Protein AF-W9DBA3-F1 (afdb_monomer_lite)

Organism: NCBI:txid1423140

Radius of gyration: 12.94 Å; chains: 1; bounding box: 31×17×30 Å

Sequence (56 aa):
MVVVDAEMVLIGSANITGTALLRNIECGVLLRDQSVAGEIITTINTLVSRGELMTY

Secondary structure (DSSP, 8-state):
-EEETTTEEEEES--SSHHHHHTS---EEEEE-HHHHHHHHHHHHHHHHTTSS---

Structure (mmCIF, N/CA/C/O backbone):
data_AF-W9DBA3-F1
#
_entry.id   AF-W9DBA3-F1
#
loop_
_atom_site.group_PDB
_atom_site.id
_atom_site.type_symbol
_atom_site.label_atom_id
_atom_site.label_alt_id
_atom_site.label_comp_id
_atom_site.label_asym_id
_atom_site.label_entity_id
_atom_site.label_seq_id
_atom_site.pdbx_PDB_ins_code
_atom_site.Cartn_x
_atom_site.Cartn_y
_atom_site.Cartn_z
_atom_site.occupancy
_atom_site.B_iso_or_equiv
_atom_site.auth_seq_id
_atom_site.auth_comp_id
_atom_site.auth_asym_id
_atom_site.auth_atom_id
_atom_site.pdbx_PDB_model_num
ATOM 1 N N . MET A 1 1 ? 0.039 0.513 -3.378 1.00 90.25 1 MET A N 1
ATOM 2 C CA . MET A 1 1 ? 0.003 0.637 -1.905 1.00 90.25 1 MET A CA 1
ATOM 3 C C . MET A 1 1 ? -0.212 -0.738 -1.305 1.00 90.25 1 MET A C 1
ATOM 5 O O . MET A 1 1 ? -1.034 -1.476 -1.832 1.00 90.25 1 MET A O 1
ATOM 9 N N . VAL A 1 2 ? 0.514 -1.073 -0.241 1.00 95.69 2 VAL A N 1
ATOM 10 C CA . VAL A 1 2 ? 0.369 -2.335 0.501 1.00 95.69 2 VAL A CA 1
ATOM 11 C C . VAL A 1 2 ? 0.399 -2.021 1.993 1.00 95.69 2 VAL A C 1
ATOM 13 O O . VAL A 1 2 ? 1.294 -1.299 2.428 1.00 95.69 2 VAL A O 1
ATOM 16 N N . VAL A 1 3 ? -0.556 -2.557 2.756 1.00 96.69 3 VAL A N 1
ATOM 17 C CA . VAL A 1 3 ? -0.558 -2.532 4.227 1.00 96.69 3 VAL A CA 1
ATOM 18 C C . VAL A 1 3 ? -0.214 -3.935 4.717 1.00 96.69 3 VAL A C 1
ATOM 20 O O . VAL A 1 3 ? -0.785 -4.904 4.220 1.00 96.69 3 VAL A O 1
ATOM 23 N N . VAL A 1 4 ? 0.717 -4.050 5.661 1.00 97.19 4 VAL A N 1
ATOM 24 C CA . VAL A 1 4 ? 1.166 -5.327 6.232 1.00 97.19 4 VAL A CA 1
ATOM 25 C C . VAL A 1 4 ? 0.935 -5.296 7.737 1.00 97.19 4 VAL A C 1
ATOM 27 O O . VAL A 1 4 ? 1.349 -4.347 8.405 1.00 97.19 4 VAL A O 1
ATOM 30 N N . ASP A 1 5 ? 0.220 -6.307 8.236 1.00 96.94 5 ASP A N 1
ATOM 31 C CA . ASP A 1 5 ? -0.072 -6.553 9.656 1.00 96.94 5 ASP A CA 1
ATOM 32 C C . ASP A 1 5 ? -0.676 -5.367 10.428 1.00 96.94 5 ASP A C 1
ATOM 34 O O . ASP A 1 5 ? -0.610 -5.314 11.648 1.00 96.94 5 ASP A O 1
ATOM 38 N N . ALA A 1 6 ? -1.287 -4.408 9.723 1.00 96.19 6 ALA A N 1
ATOM 39 C CA . ALA A 1 6 ? -1.775 -3.147 10.291 1.00 96.19 6 ALA A CA 1
ATOM 40 C C . ALA A 1 6 ? -0.700 -2.312 11.024 1.00 96.19 6 ALA A C 1
ATOM 42 O O . ALA A 1 6 ? -1.033 -1.451 11.834 1.00 96.19 6 ALA A O 1
ATOM 43 N N . GLU A 1 7 ? 0.579 -2.520 10.702 1.00 97.19 7 GLU A N 1
ATOM 44 C CA . GLU A 1 7 ? 1.717 -1.840 11.343 1.00 97.19 7 GLU A CA 1
ATOM 45 C C . GLU A 1 7 ? 2.649 -1.158 10.338 1.00 97.19 7 GLU A C 1
ATOM 47 O O . GLU A 1 7 ? 3.366 -0.211 10.671 1.00 97.19 7 GLU A O 1
ATOM 52 N N . MET A 1 8 ? 2.654 -1.633 9.092 1.00 97.62 8 MET A N 1
ATOM 53 C CA . MET A 1 8 ? 3.530 -1.121 8.048 1.00 97.62 8 MET A CA 1
ATOM 54 C C . MET A 1 8 ? 2.753 -0.795 6.790 1.00 97.62 8 MET A C 1
ATOM 56 O O . MET A 1 8 ? 1.833 -1.516 6.400 1.00 97.62 8 MET A O 1
ATOM 60 N N . VAL A 1 9 ? 3.185 0.261 6.108 1.00 97.75 9 VAL A N 1
ATOM 61 C CA . VAL A 1 9 ? 2.622 0.638 4.818 1.00 97.75 9 VAL A CA 1
ATOM 62 C C . VAL A 1 9 ? 3.729 0.964 3.832 1.00 97.75 9 VAL A C 1
ATOM 64 O O . VAL A 1 9 ? 4.606 1.781 4.104 1.00 97.75 9 VAL A O 1
ATOM 67 N N . LEU A 1 10 ? 3.652 0.346 2.656 1.00 97.31 10 LEU A N 1
ATOM 68 C CA . LEU A 1 10 ? 4.393 0.762 1.476 1.00 97.31 10 LEU A CA 1
ATOM 69 C C . LEU A 1 10 ? 3.468 1.583 0.572 1.00 97.31 10 LEU A C 1
ATOM 71 O O . LEU A 1 10 ? 2.531 1.048 -0.036 1.00 97.31 10 LEU A O 1
ATOM 75 N N . ILE A 1 11 ? 3.749 2.879 0.463 1.00 95.94 11 ILE A N 1
ATOM 76 C CA . ILE A 1 11 ? 3.093 3.804 -0.471 1.00 95.94 11 ILE A CA 1
ATOM 77 C C . ILE A 1 11 ? 4.099 4.295 -1.505 1.00 95.94 11 ILE A C 1
ATOM 79 O O . ILE A 1 11 ? 5.300 4.305 -1.255 1.00 95.94 11 ILE A O 1
ATOM 83 N N . GLY A 1 12 ? 3.628 4.705 -2.675 1.00 94.69 12 GLY A N 1
ATOM 84 C CA . GLY A 1 12 ? 4.512 5.198 -3.720 1.00 94.69 12 GLY A CA 1
ATOM 85 C C . GLY A 1 12 ? 3.812 5.356 -5.055 1.00 94.69 12 GLY A C 1
ATOM 86 O O . GLY A 1 12 ? 2.627 5.045 -5.183 1.00 94.69 12 GLY A O 1
ATOM 87 N N . SER A 1 13 ? 4.574 5.817 -6.042 1.00 96.25 13 SER A N 1
ATOM 88 C CA . SER A 1 13 ? 4.119 5.966 -7.427 1.00 96.25 13 SER A CA 1
ATOM 89 C C . SER A 1 13 ? 4.029 4.629 -8.173 1.00 96.25 13 SER A C 1
ATOM 91 O O . SER A 1 13 ? 3.273 4.513 -9.136 1.00 96.25 13 SER A O 1
ATOM 93 N N . ALA A 1 14 ? 4.751 3.606 -7.698 1.00 94.69 14 ALA A N 1
ATOM 94 C CA . ALA A 1 14 ? 4.833 2.313 -8.361 1.00 94.69 14 ALA A CA 1
ATOM 95 C C . ALA A 1 14 ? 3.494 1.561 -8.346 1.00 94.69 14 ALA A C 1
ATOM 97 O O . ALA A 1 14 ? 2.997 1.127 -7.300 1.00 94.69 14 ALA A O 1
ATOM 98 N N . ASN A 1 15 ? 2.964 1.309 -9.541 1.00 95.00 15 ASN A N 1
ATOM 99 C CA . ASN A 1 15 ? 1.940 0.291 -9.750 1.00 95.00 15 ASN A CA 1
ATOM 100 C C . ASN A 1 15 ? 2.542 -1.118 -9.589 1.00 95.00 15 ASN A C 1
ATOM 102 O O . ASN A 1 15 ? 3.709 -1.338 -9.911 1.00 95.00 15 ASN A O 1
ATOM 106 N N . ILE A 1 16 ? 1.748 -2.110 -9.167 1.00 92.69 16 ILE A N 1
ATOM 107 C CA . ILE A 1 16 ? 2.201 -3.511 -9.045 1.00 92.69 16 ILE A CA 1
ATOM 108 C C . ILE A 1 16 ? 2.232 -4.159 -10.439 1.00 92.69 16 ILE A C 1
ATOM 110 O O . ILE A 1 16 ? 1.338 -4.905 -10.828 1.00 92.69 16 ILE A O 1
ATOM 114 N N . THR A 1 17 ? 3.246 -3.819 -11.234 1.00 95.38 17 THR A N 1
ATOM 115 C CA . THR A 1 17 ? 3.439 -4.322 -12.602 1.00 95.38 17 THR A CA 1
ATOM 116 C C . THR A 1 17 ? 4.922 -4.529 -12.896 1.00 95.38 17 THR A C 1
ATOM 118 O O . THR A 1 17 ? 5.774 -3.830 -12.347 1.00 95.38 17 THR A O 1
ATOM 121 N N . GLY A 1 18 ? 5.241 -5.448 -13.814 1.00 94.19 18 GLY A N 1
ATOM 122 C CA . GLY A 1 18 ? 6.627 -5.672 -14.240 1.00 94.19 18 GLY A CA 1
ATOM 123 C C . GLY A 1 18 ? 7.283 -4.422 -14.840 1.00 94.19 18 GLY A C 1
ATOM 124 O O . GLY A 1 18 ? 8.465 -4.182 -14.617 1.00 94.19 18 GLY A O 1
ATOM 125 N N . THR A 1 19 ? 6.516 -3.586 -15.547 1.00 94.62 19 THR A N 1
ATOM 126 C CA . THR A 1 19 ? 7.016 -2.328 -16.126 1.00 94.62 19 THR A CA 1
ATOM 127 C C . THR A 1 19 ? 7.425 -1.329 -15.048 1.00 94.62 19 THR A C 1
ATOM 129 O O . THR A 1 19 ? 8.542 -0.821 -15.098 1.00 94.62 19 THR A O 1
ATOM 132 N N . ALA A 1 20 ? 6.564 -1.079 -14.056 1.00 92.81 20 ALA A N 1
ATOM 133 C CA . ALA A 1 20 ? 6.880 -0.151 -12.970 1.00 92.81 20 ALA A CA 1
ATOM 134 C C . ALA A 1 20 ? 8.103 -0.614 -12.160 1.00 92.81 20 ALA A C 1
ATOM 136 O O . ALA A 1 20 ? 8.950 0.196 -11.811 1.00 92.81 20 ALA A O 1
ATOM 137 N N . LEU A 1 21 ? 8.236 -1.926 -11.931 1.00 91.06 21 LEU A N 1
ATOM 138 C CA . LEU A 1 21 ? 9.342 -2.490 -11.155 1.00 91.06 21 LEU A CA 1
ATOM 139 C C . LEU A 1 21 ? 10.697 -2.443 -11.880 1.00 91.06 21 LEU A C 1
ATOM 141 O O . LEU A 1 21 ? 11.732 -2.332 -11.231 1.00 91.06 21 LEU A O 1
ATOM 145 N N . LEU A 1 22 ? 10.708 -2.589 -13.207 1.00 95.25 22 LEU A N 1
AT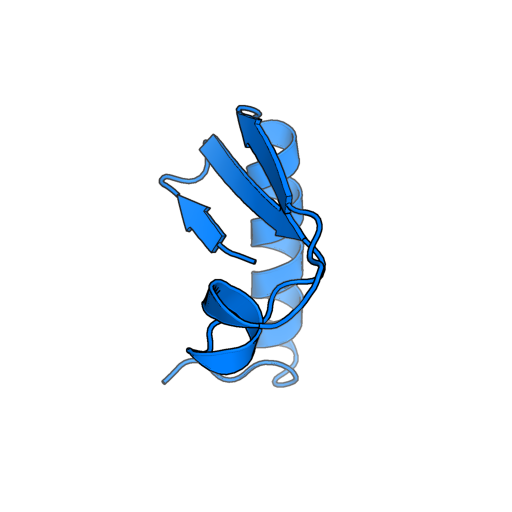OM 146 C CA . LEU A 1 22 ? 11.945 -2.831 -13.961 1.00 95.25 22 LEU A CA 1
ATOM 147 C C . LEU A 1 22 ? 12.345 -1.692 -14.897 1.00 95.25 22 LEU A C 1
ATOM 149 O O . LEU A 1 22 ? 13.466 -1.699 -15.404 1.00 95.25 22 LEU A O 1
ATOM 153 N N . ARG A 1 23 ? 11.431 -0.768 -15.208 1.00 93.44 23 ARG A N 1
ATOM 154 C CA . ARG A 1 23 ? 11.639 0.224 -16.275 1.00 93.44 23 ARG A CA 1
ATOM 155 C C . ARG A 1 23 ? 11.360 1.657 -15.859 1.00 93.44 23 ARG A C 1
ATOM 157 O O . ARG A 1 23 ? 11.985 2.558 -16.412 1.00 93.44 23 ARG A O 1
ATOM 164 N N . ASN A 1 24 ? 10.436 1.877 -14.933 1.00 96.56 24 ASN A N 1
ATOM 165 C CA . ASN A 1 24 ? 10.079 3.227 -14.527 1.00 96.56 24 ASN A CA 1
ATOM 166 C C . ASN A 1 24 ? 10.991 3.737 -13.411 1.00 96.56 24 ASN A C 1
ATOM 168 O O . ASN A 1 24 ? 11.478 2.975 -12.577 1.00 96.56 24 ASN A O 1
ATOM 172 N N . ILE A 1 25 ? 11.164 5.057 -13.375 1.00 95.62 25 ILE A N 1
ATOM 173 C CA . ILE A 1 25 ? 11.659 5.738 -12.183 1.00 95.62 25 ILE A CA 1
ATOM 174 C C . ILE A 1 25 ? 10.462 5.911 -11.256 1.00 95.62 25 ILE A C 1
ATOM 176 O O . ILE A 1 25 ? 9.546 6.672 -11.557 1.00 95.62 25 ILE A O 1
ATOM 180 N N . GLU A 1 26 ? 10.482 5.193 -10.143 1.00 96.69 26 GLU A N 1
ATO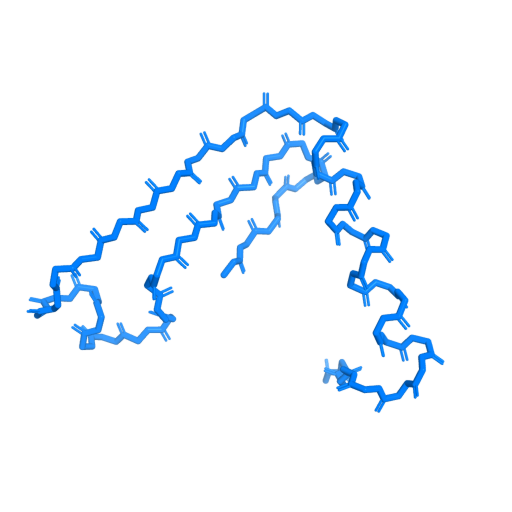M 181 C CA . GLU A 1 26 ? 9.423 5.203 -9.142 1.00 96.69 2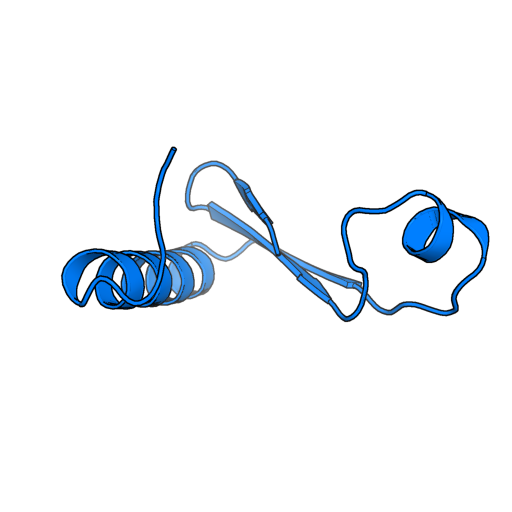6 GLU A CA 1
ATOM 182 C C . GLU A 1 26 ? 9.984 5.648 -7.789 1.00 96.69 26 GLU A C 1
ATOM 184 O O . GLU A 1 26 ? 11.169 5.473 -7.499 1.00 96.69 26 GLU A O 1
ATOM 189 N N . CYS A 1 27 ? 9.122 6.190 -6.933 1.00 95.62 27 CYS A N 1
ATOM 190 C CA . CYS A 1 27 ? 9.454 6.486 -5.545 1.00 95.62 27 CYS A CA 1
ATOM 191 C C . CYS A 1 27 ? 8.497 5.739 -4.621 1.00 95.62 27 CYS A C 1
ATOM 193 O O . CYS A 1 27 ? 7.277 5.814 -4.783 1.00 95.62 27 CYS A O 1
ATOM 195 N N . GLY A 1 28 ? 9.064 5.019 -3.655 1.00 94.75 28 GLY A N 1
ATOM 196 C CA . GLY A 1 28 ? 8.330 4.330 -2.603 1.00 94.75 28 GLY A CA 1
ATOM 197 C C . GLY A 1 28 ? 8.798 4.786 -1.228 1.00 94.75 28 GLY A C 1
ATOM 198 O O . GLY A 1 28 ? 9.990 4.994 -1.008 1.00 94.75 28 GLY A O 1
ATOM 199 N N . VAL A 1 29 ? 7.858 4.908 -0.297 1.00 97.06 29 VAL A N 1
ATOM 200 C CA . VAL A 1 29 ? 8.113 5.188 1.114 1.00 97.06 29 VAL A CA 1
ATOM 201 C C . VAL A 1 29 ? 7.557 4.031 1.931 1.00 97.06 29 VAL A C 1
ATOM 203 O O . VAL A 1 29 ? 6.372 3.702 1.837 1.00 97.06 29 VAL A O 1
ATOM 206 N N . LEU A 1 30 ? 8.431 3.416 2.727 1.00 97.88 30 LEU A N 1
ATOM 207 C CA . LEU A 1 30 ? 8.050 2.432 3.731 1.00 97.88 30 LEU A CA 1
ATOM 208 C C . LEU A 1 30 ? 7.888 3.141 5.073 1.00 97.88 30 LEU A C 1
ATOM 210 O O . LEU A 1 30 ? 8.861 3.645 5.634 1.00 97.88 30 LEU A O 1
ATOM 214 N N . LEU A 1 31 ? 6.667 3.139 5.588 1.00 97.94 31 LEU A N 1
ATOM 215 C CA . LEU A 1 31 ? 6.336 3.645 6.911 1.00 97.94 31 LEU A CA 1
ATOM 216 C C . LEU A 1 31 ? 6.127 2.458 7.850 1.00 97.94 31 LEU A C 1
ATOM 218 O O . LEU A 1 31 ? 5.418 1.512 7.507 1.00 97.94 31 LEU A O 1
ATOM 222 N N . ARG A 1 32 ? 6.763 2.507 9.023 1.00 98.12 32 ARG A N 1
ATOM 223 C CA . ARG A 1 32 ? 6.549 1.566 10.131 1.00 98.12 32 ARG A CA 1
ATOM 224 C C . ARG A 1 32 ? 5.874 2.327 11.260 1.00 98.12 32 ARG A C 1
ATOM 226 O O . ARG A 1 32 ? 6.538 2.788 12.182 1.00 98.12 32 ARG A O 1
ATOM 233 N N . ASP A 1 33 ? 4.582 2.552 11.091 1.00 97.50 33 ASP A N 1
ATOM 234 C CA . ASP A 1 33 ? 3.777 3.364 11.989 1.00 97.50 33 ASP A CA 1
ATOM 235 C C . ASP A 1 33 ? 2.344 2.829 11.995 1.00 97.50 33 ASP A C 1
ATOM 237 O O . ASP A 1 33 ? 1.630 2.881 10.988 1.00 97.50 33 ASP A O 1
ATOM 241 N N . GLN A 1 34 ? 1.936 2.309 13.151 1.00 97.44 34 GLN A N 1
ATOM 242 C CA . GLN A 1 34 ? 0.619 1.717 13.350 1.00 97.44 34 GLN A CA 1
ATOM 243 C C . GLN A 1 34 ? -0.513 2.743 13.204 1.00 97.44 34 GLN A C 1
ATOM 245 O O . GLN A 1 34 ? -1.595 2.397 12.733 1.00 97.44 34 GLN A O 1
ATOM 250 N N . SER A 1 35 ? -0.279 4.007 13.571 1.00 97.62 35 SER A N 1
ATOM 251 C CA . SER A 1 35 ? -1.292 5.058 13.442 1.00 97.62 35 SER A CA 1
ATOM 252 C C . SER A 1 35 ? -1.578 5.357 11.971 1.00 97.62 35 SER A C 1
ATOM 254 O O . SER A 1 35 ? -2.733 5.330 11.546 1.00 97.62 35 SER A O 1
ATOM 256 N N . VAL A 1 36 ? -0.523 5.494 11.163 1.00 97.31 36 VAL A N 1
ATOM 257 C CA . VAL A 1 36 ? -0.638 5.701 9.713 1.00 97.31 36 VAL A CA 1
ATOM 258 C C . VAL A 1 36 ? -1.273 4.488 9.033 1.00 97.31 36 VAL A C 1
ATOM 260 O O . VAL A 1 36 ? -2.143 4.637 8.173 1.00 97.31 36 VAL A O 1
ATOM 263 N N . ALA A 1 37 ? -0.881 3.273 9.428 1.00 98.06 37 ALA A N 1
ATOM 264 C CA . ALA A 1 37 ? -1.504 2.054 8.923 1.00 98.06 37 ALA A CA 1
ATOM 265 C C . ALA A 1 37 ? -3.011 2.013 9.233 1.00 98.06 37 ALA A C 1
ATOM 267 O O . ALA A 1 37 ? -3.811 1.694 8.349 1.00 98.06 37 ALA A O 1
ATOM 268 N N . GLY A 1 38 ? -3.411 2.402 10.447 1.00 97.94 38 GLY A N 1
ATOM 269 C CA . GLY A 1 38 ? -4.811 2.487 10.863 1.00 97.94 38 GLY A CA 1
ATOM 270 C C . GLY A 1 38 ? -5.637 3.496 10.056 1.00 97.94 38 GLY A C 1
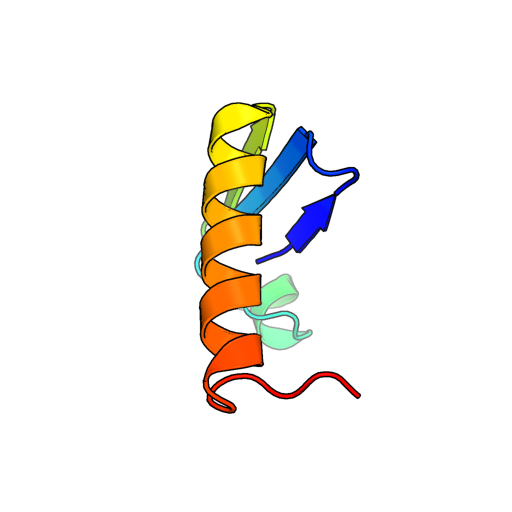ATOM 271 O O . GLY A 1 38 ? -6.758 3.183 9.640 1.00 97.94 38 GLY A O 1
ATOM 272 N N . GLU A 1 39 ? -5.092 4.681 9.772 1.00 97.88 39 GLU A N 1
ATOM 273 C CA . GLU A 1 39 ? -5.757 5.693 8.934 1.00 97.88 39 GLU A CA 1
ATOM 274 C C . GLU A 1 39 ? -5.980 5.195 7.499 1.00 97.88 39 GLU A C 1
ATOM 276 O O . GLU A 1 39 ? -7.061 5.364 6.917 1.00 97.88 39 GLU A O 1
ATOM 281 N N . ILE A 1 40 ? -4.984 4.510 6.935 1.00 97.06 40 ILE A N 1
ATOM 282 C CA . ILE A 1 40 ? -5.071 3.942 5.587 1.00 97.06 40 ILE A CA 1
ATOM 283 C C . ILE A 1 40 ? -6.098 2.807 5.535 1.00 97.06 40 ILE A C 1
ATOM 285 O O . ILE A 1 40 ? -6.932 2.786 4.628 1.00 97.06 40 ILE A O 1
ATOM 289 N N . ILE A 1 41 ? -6.111 1.906 6.523 1.00 97.62 41 ILE A N 1
ATOM 290 C CA . ILE A 1 41 ? -7.128 0.847 6.633 1.00 97.62 41 ILE A CA 1
ATOM 291 C C . ILE A 1 41 ? -8.533 1.452 6.734 1.00 97.62 41 ILE A C 1
ATOM 293 O O . ILE A 1 41 ? -9.449 1.008 6.044 1.00 97.62 41 ILE A O 1
ATOM 297 N N . THR A 1 42 ? -8.706 2.495 7.547 1.00 98.06 42 THR A N 1
ATOM 298 C CA . THR A 1 42 ? -9.994 3.194 7.694 1.00 98.06 42 THR A CA 1
ATOM 299 C C . THR A 1 42 ? -10.466 3.779 6.364 1.00 98.06 42 THR A C 1
ATOM 301 O O . THR A 1 42 ? -11.641 3.656 6.005 1.00 98.06 42 THR A O 1
ATOM 304 N N . THR A 1 43 ? -9.546 4.360 5.593 1.00 97.12 43 THR A N 1
ATOM 305 C CA . THR A 1 43 ? -9.835 4.892 4.256 1.00 97.12 43 THR A CA 1
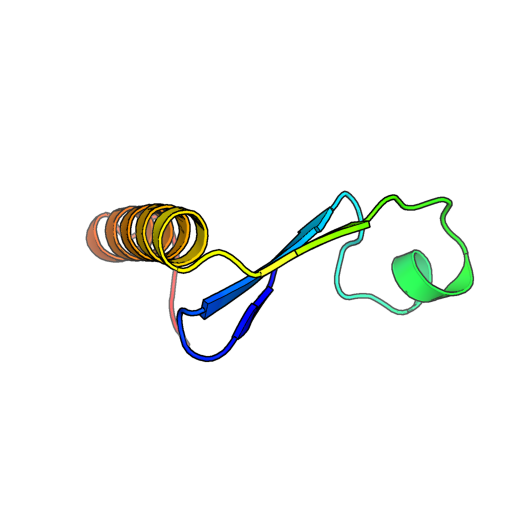ATOM 306 C C . THR A 1 43 ? -10.267 3.781 3.297 1.00 97.12 43 THR A C 1
ATOM 308 O O . THR A 1 43 ? -11.304 3.907 2.649 1.00 97.12 43 THR A O 1
ATOM 311 N N . ILE A 1 44 ? -9.535 2.662 3.252 1.00 96.31 44 ILE A N 1
ATOM 312 C CA . ILE A 1 44 ? -9.885 1.493 2.427 1.00 96.31 44 ILE A CA 1
ATOM 313 C C . ILE A 1 44 ? -11.282 0.980 2.790 1.00 96.31 44 ILE A C 1
ATOM 315 O O . ILE A 1 44 ? -12.131 0.838 1.913 1.00 96.31 44 ILE A O 1
ATOM 319 N N . ASN A 1 45 ? -11.553 0.769 4.080 1.00 96.94 45 ASN A N 1
ATOM 320 C CA . ASN A 1 45 ? -12.853 0.293 4.556 1.00 96.94 45 ASN A CA 1
ATOM 321 C C . ASN A 1 45 ? -13.986 1.262 4.206 1.00 96.94 45 ASN A C 1
ATOM 323 O O . ASN A 1 45 ? -15.086 0.828 3.869 1.00 96.94 45 ASN A O 1
ATOM 327 N N . THR A 1 46 ? -13.717 2.570 4.231 1.00 98.19 46 THR A N 1
ATOM 328 C CA . THR A 1 46 ? -14.688 3.584 3.808 1.00 98.19 46 THR A CA 1
ATOM 329 C C . THR A 1 46 ? -15.047 3.403 2.333 1.00 98.19 46 THR A C 1
ATOM 331 O O . THR A 1 46 ? -16.231 3.336 2.008 1.00 98.19 46 THR A O 1
ATOM 334 N N . LEU A 1 47 ? -14.054 3.248 1.452 1.00 97.75 47 LEU A N 1
ATOM 335 C CA . LEU A 1 47 ? -14.279 3.029 0.017 1.00 97.75 47 LEU A CA 1
ATOM 336 C C . LEU A 1 47 ? -15.039 1.724 -0.257 1.00 97.75 47 LEU A C 1
ATOM 338 O O . LEU A 1 47 ? -15.951 1.703 -1.085 1.00 97.75 47 LEU A O 1
ATOM 342 N N . VAL A 1 48 ? -14.717 0.652 0.475 1.00 97.50 48 VAL A N 1
ATOM 343 C CA . VAL A 1 48 ? -15.440 -0.627 0.383 1.00 97.50 48 VAL A CA 1
ATOM 344 C C . VAL A 1 48 ? -16.894 -0.462 0.822 1.00 97.50 48 VAL A C 1
ATOM 346 O O . VAL A 1 48 ? -17.803 -0.865 0.102 1.00 97.50 48 VAL A O 1
ATOM 349 N N . SER A 1 49 ? -17.141 0.193 1.961 1.00 97.75 49 SER A N 1
ATOM 350 C CA . SER A 1 49 ? -18.501 0.392 2.485 1.00 97.75 49 SER A CA 1
ATOM 351 C C . SER A 1 49 ? -19.393 1.242 1.573 1.00 97.75 49 SER A C 1
ATOM 353 O O . SER A 1 49 ? -20.613 1.097 1.595 1.00 97.75 49 SER A O 1
ATOM 355 N N . ARG A 1 50 ? -18.790 2.107 0.748 1.00 97.75 50 ARG A N 1
ATOM 356 C CA . ARG A 1 50 ? -19.480 2.926 -0.260 1.00 97.75 50 ARG A CA 1
ATOM 357 C C . ARG A 1 50 ? -19.695 2.209 -1.594 1.00 97.75 50 ARG A C 1
ATOM 359 O O . ARG A 1 50 ? -20.368 2.756 -2.461 1.00 97.75 50 ARG A O 1
ATOM 366 N N . GLY A 1 51 ? -19.127 1.017 -1.780 1.00 97.00 51 GLY A N 1
ATOM 367 C CA . GLY A 1 51 ? -19.141 0.317 -3.067 1.00 97.00 51 GLY A CA 1
ATOM 368 C C . GLY A 1 51 ? -18.232 0.950 -4.129 1.00 97.00 51 GLY A C 1
ATOM 369 O O . GLY A 1 51 ? -18.359 0.632 -5.307 1.00 97.00 51 GLY A O 1
ATOM 370 N N . GLU A 1 52 ? -17.320 1.841 -3.730 1.00 97.69 52 GLU A N 1
ATOM 371 C CA . GLU A 1 52 ? -16.352 2.505 -4.619 1.00 97.69 52 GLU A CA 1
ATOM 372 C C . GLU A 1 52 ? -15.101 1.640 -4.838 1.00 97.69 52 GLU A C 1
ATOM 374 O O . GLU A 1 52 ? -14.425 1.757 -5.860 1.00 97.69 52 GLU A O 1
ATOM 379 N N . LEU A 1 53 ? -14.805 0.750 -3.885 1.00 95.12 53 LEU A N 1
ATOM 380 C CA . LEU A 1 53 ? -13.740 -0.241 -3.969 1.00 95.12 53 LEU A CA 1
ATOM 381 C C . LEU A 1 53 ? -14.324 -1.644 -3.797 1.00 95.12 53 LEU A C 1
ATOM 383 O O . LEU A 1 53 ? -14.943 -1.947 -2.780 1.00 95.12 53 LEU A O 1
ATOM 387 N N . MET A 1 54 ? -14.105 -2.507 -4.787 1.00 92.81 54 MET A N 1
ATOM 388 C CA . MET A 1 54 ? -14.567 -3.893 -4.741 1.00 92.81 54 MET A CA 1
ATOM 389 C C . MET A 1 54 ? -13.501 -4.803 -4.137 1.00 92.81 54 MET A C 1
ATOM 391 O O . MET A 1 54 ? -12.324 -4.720 -4.489 1.00 92.81 54 MET A O 1
ATOM 395 N N . THR A 1 55 ? -13.935 -5.704 -3.264 1.00 84.50 55 THR A N 1
ATOM 396 C CA . THR A 1 55 ? -13.137 -6.826 -2.765 1.00 84.50 55 THR A CA 1
ATOM 397 C C . THR A 1 55 ? -13.576 -8.089 -3.500 1.00 84.50 55 THR A C 1
ATOM 399 O O . THR A 1 55 ? -14.775 -8.365 -3.555 1.00 84.50 55 THR A O 1
ATOM 402 N N . TYR A 1 56 ? -12.628 -8.813 -4.089 1.00 65.94 56 TYR A N 1
ATOM 403 C CA . TYR A 1 56 ? -12.844 -10.082 -4.795 1.00 65.94 56 TYR A CA 1
ATOM 404 C C . 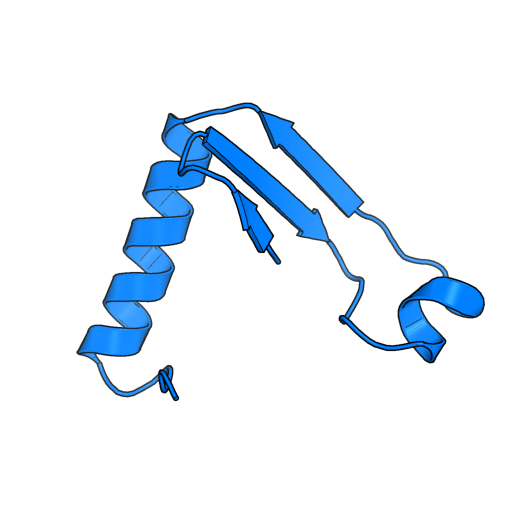TYR A 1 56 ? -12.570 -11.288 -3.896 1.00 65.94 56 TYR A C 1
ATOM 406 O O . TYR A 1 56 ? -11.700 -11.170 -3.003 1.00 65.94 56 TYR A O 1
#

Foldseek 3Di:
DDQDPLFKDKDWPADPDPCSVPPDDIDIDIDRHNVVSVVVVVVVVVCVVVVNDDDD

InterPro domains:
  IPR001736 Phospholipase D/Transphosphatidylase [PS50035] (1-20)
  IPR025202 Cardiolipin synthase-like, phospholipase D-like domain [PF13091] (1-45)

pLDDT: mean 95.5, std 4.64, range [65.94, 98.19]